Protein AF-A0A3B9RZQ0-F1 (afdb_monomer_lite)

pLDDT: mean 90.63, std 6.94, range [48.91, 97.62]

Structure (mmCIF, N/CA/C/O backbone):
data_AF-A0A3B9RZQ0-F1
#
_entry.id   AF-A0A3B9RZQ0-F1
#
loop_
_atom_site.group_PDB
_atom_site.id
_atom_site.type_symbol
_atom_site.label_atom_id
_atom_site.label_alt_id
_atom_site.label_comp_id
_atom_site.label_asym_id
_atom_site.label_entity_id
_atom_site.label_seq_id
_atom_site.pdbx_PDB_ins_code
_atom_site.Cartn_x
_atom_site.Cartn_y
_atom_site.Cartn_z
_atom_site.occupancy
_atom_site.B_iso_or_equiv
_atom_site.auth_seq_id
_atom_site.auth_comp_id
_atom_site.auth_asym_id
_atom_site.auth_atom_id
_atom_site.pdbx_PDB_model_num
ATOM 1 N N . MET A 1 1 ? -6.394 -14.125 -17.802 1.00 48.91 1 MET A N 1
ATOM 2 C CA . MET A 1 1 ? -5.593 -13.113 -17.072 1.00 48.91 1 MET A CA 1
ATOM 3 C C . MET A 1 1 ? -5.893 -13.100 -15.565 1.00 48.91 1 MET A C 1
ATOM 5 O O . MET A 1 1 ? -5.667 -12.089 -14.911 1.00 48.91 1 MET A O 1
ATOM 9 N N . SER A 1 2 ? -6.360 -14.208 -14.973 1.00 56.41 2 SER A N 1
ATOM 10 C CA . SER A 1 2 ? -6.703 -14.247 -13.546 1.00 56.41 2 SER A CA 1
ATOM 11 C C . SER A 1 2 ? -5.464 -13.975 -12.686 1.00 56.41 2 SER A C 1
ATOM 13 O O . SER A 1 2 ? -4.470 -14.693 -12.786 1.00 56.41 2 SER A O 1
ATOM 15 N N . GLY A 1 3 ? -5.518 -12.920 -11.874 1.00 75.88 3 GLY A N 1
ATOM 16 C CA . GLY A 1 3 ? -4.475 -12.552 -10.912 1.00 75.88 3 GLY A CA 1
ATOM 17 C C . GLY A 1 3 ? -3.511 -11.448 -11.354 1.00 75.88 3 GLY A C 1
ATOM 18 O O . GLY A 1 3 ? -2.829 -10.896 -10.498 1.00 75.88 3 GLY A O 1
ATOM 19 N N . GLN A 1 4 ? -3.468 -11.073 -12.638 1.00 87.69 4 GLN A N 1
ATOM 20 C CA . GLN A 1 4 ? -2.643 -9.953 -13.105 1.00 87.69 4 GLN A CA 1
ATOM 21 C C . GLN A 1 4 ? -3.305 -8.621 -12.723 1.00 87.69 4 GLN A C 1
ATOM 23 O O . GLN A 1 4 ? -4.473 -8.415 -13.023 1.00 87.69 4 GLN A O 1
ATOM 28 N N . ARG A 1 5 ? -2.577 -7.712 -12.076 1.00 92.62 5 ARG A N 1
ATOM 29 C CA . ARG A 1 5 ? -3.053 -6.389 -11.651 1.00 92.62 5 ARG A CA 1
ATOM 30 C C . ARG A 1 5 ? -2.844 -5.318 -12.716 1.00 92.62 5 ARG A C 1
ATOM 32 O O . ARG A 1 5 ? -3.773 -4.593 -13.052 1.00 92.62 5 ARG A O 1
ATOM 39 N N . PHE A 1 6 ? -1.633 -5.239 -13.266 1.00 95.25 6 PHE A N 1
ATOM 40 C CA . PHE A 1 6 ? -1.302 -4.286 -14.326 1.00 95.25 6 PHE A CA 1
ATOM 41 C C . PHE A 1 6 ? -0.204 -4.803 -15.258 1.00 95.25 6 PHE A C 1
ATOM 43 O O . PHE A 1 6 ? 0.560 -5.697 -14.881 1.00 95.25 6 PHE A O 1
ATOM 50 N N . ILE A 1 7 ? -0.090 -4.197 -16.441 1.00 95.62 7 ILE A N 1
ATOM 51 C CA . ILE A 1 7 ? 1.052 -4.319 -17.357 1.00 95.62 7 ILE A CA 1
ATOM 52 C C . ILE A 1 7 ? 1.546 -2.909 -17.709 1.00 95.62 7 ILE A C 1
ATOM 54 O O . ILE A 1 7 ? 0.778 -2.087 -18.199 1.00 95.62 7 ILE A O 1
ATOM 58 N N . PHE A 1 8 ? 2.826 -2.631 -17.473 1.00 95.50 8 PHE A N 1
ATOM 59 C CA . PHE A 1 8 ? 3.474 -1.366 -17.813 1.00 95.50 8 PHE A CA 1
ATOM 60 C C . PHE A 1 8 ? 4.289 -1.503 -19.104 1.00 95.50 8 PHE A C 1
ATOM 62 O O . PHE A 1 8 ? 5.369 -2.108 -19.123 1.00 95.50 8 PHE A O 1
ATOM 69 N N . LEU A 1 9 ? 3.780 -0.917 -20.184 1.00 95.12 9 LEU A N 1
ATOM 70 C CA . LEU A 1 9 ? 4.421 -0.909 -21.493 1.00 95.12 9 LEU A CA 1
ATOM 71 C C . LEU A 1 9 ? 5.353 0.309 -21.604 1.00 95.12 9 LEU A C 1
ATOM 73 O O . LEU A 1 9 ? 4.899 1.448 -21.454 1.00 95.12 9 LEU A O 1
ATOM 77 N N . PRO A 1 10 ? 6.659 0.103 -21.865 1.00 89.62 10 PRO A N 1
ATOM 78 C CA . PRO A 1 10 ? 7.553 1.218 -22.146 1.00 89.62 10 PRO A CA 1
ATOM 79 C C . PRO A 1 10 ? 7.179 1.832 -23.493 1.00 89.62 10 PRO A C 1
ATOM 81 O O . PRO A 1 10 ? 6.809 1.120 -24.423 1.00 89.62 10 PRO A O 1
ATOM 84 N N . GLY A 1 11 ? 7.351 3.136 -23.640 1.00 88.88 11 GLY A N 1
ATOM 85 C CA . GLY A 1 11 ? 7.079 3.795 -24.907 1.00 88.88 11 GLY A CA 1
ATOM 86 C C . GLY A 1 11 ? 7.140 5.304 -24.785 1.00 88.88 11 GLY A C 1
ATOM 87 O O . GLY A 1 11 ? 7.506 5.845 -23.741 1.00 88.88 11 GLY A O 1
ATOM 88 N N . LYS A 1 12 ? 6.770 5.977 -25.872 1.00 91.50 12 LYS A N 1
ATOM 89 C CA . LYS A 1 12 ? 6.566 7.424 -25.923 1.00 91.50 12 LYS A CA 1
ATOM 90 C C . LYS A 1 12 ? 5.191 7.687 -26.563 1.00 91.50 12 LYS A C 1
ATOM 92 O O . LYS A 1 12 ? 5.125 7.721 -27.789 1.00 91.50 12 LYS A O 1
ATOM 97 N N . PRO A 1 13 ? 4.112 7.828 -25.767 1.00 91.25 13 PRO A N 1
ATOM 98 C CA . PRO A 1 13 ? 4.086 7.815 -24.299 1.00 91.25 13 PRO A CA 1
ATOM 99 C C . PRO A 1 13 ? 4.152 6.394 -23.701 1.00 91.25 13 PRO A C 1
ATOM 101 O O . PRO A 1 13 ? 3.777 5.429 -24.371 1.00 91.25 13 PRO A O 1
ATOM 104 N N . PRO A 1 14 ? 4.623 6.236 -22.450 1.00 91.94 14 PRO A N 1
ATOM 105 C CA . PRO A 1 14 ? 4.466 4.981 -21.720 1.00 91.94 14 PRO A CA 1
ATOM 106 C C . PRO A 1 14 ? 2.981 4.713 -21.433 1.00 91.94 14 PRO A C 1
ATOM 108 O O . PRO A 1 14 ? 2.192 5.648 -21.293 1.00 91.94 14 PRO A O 1
ATOM 111 N N . GLN A 1 15 ? 2.601 3.438 -21.326 1.00 95.69 15 GLN A N 1
ATOM 112 C CA . GLN A 1 15 ? 1.218 3.032 -21.061 1.00 95.69 15 GLN A CA 1
ATOM 113 C C . GLN A 1 15 ? 1.142 2.101 -19.854 1.00 95.69 15 GLN A C 1
ATOM 115 O O . GLN A 1 15 ? 1.939 1.172 -19.714 1.00 95.69 15 GLN A O 1
ATOM 120 N N . LEU A 1 16 ? 0.144 2.326 -19.003 1.00 96.25 16 LEU A N 1
ATOM 121 C CA . LEU A 1 16 ? -0.199 1.442 -17.898 1.00 96.25 16 LEU A CA 1
ATOM 122 C C . LEU A 1 16 ? -1.556 0.800 -18.184 1.00 96.25 16 LEU A C 1
ATOM 124 O O . LEU A 1 16 ? -2.587 1.463 -18.130 1.00 96.25 16 LEU A O 1
ATOM 128 N N . LEU A 1 17 ? -1.545 -0.492 -18.493 1.00 96.62 17 LEU A N 1
ATOM 129 C CA . LEU A 1 17 ? -2.753 -1.284 -18.685 1.00 96.62 17 LEU A CA 1
ATOM 130 C C . LEU A 1 17 ? -3.186 -1.851 -17.335 1.00 96.62 17 LEU A C 1
ATOM 132 O O . LEU A 1 17 ? -2.401 -2.534 -16.676 1.00 96.62 17 LEU A O 1
ATOM 136 N N . LEU A 1 18 ? -4.422 -1.575 -16.929 1.00 96.25 18 LEU A N 1
ATOM 137 C CA . LEU A 1 18 ? -4.996 -2.023 -15.662 1.00 96.25 18 LEU A CA 1
ATOM 138 C C . LEU A 1 18 ? -5.991 -3.158 -15.910 1.00 96.25 18 LEU A C 1
ATOM 140 O O . LEU A 1 18 ? -6.727 -3.132 -16.892 1.00 96.25 18 LEU A O 1
ATOM 144 N N . ASN A 1 19 ? -6.014 -4.151 -15.023 1.00 95.12 19 ASN A N 1
ATOM 145 C CA . ASN A 1 19 ? -7.031 -5.198 -15.063 1.00 95.12 19 ASN A CA 1
ATOM 146 C C . ASN A 1 19 ? -8.370 -4.640 -14.561 1.00 95.12 19 ASN A C 1
ATOM 148 O O . ASN A 1 19 ? -8.470 -4.250 -13.400 1.00 95.12 19 ASN A O 1
ATOM 152 N N . ASP A 1 20 ? -9.387 -4.630 -15.418 1.00 94.31 20 ASP A N 1
ATOM 153 C CA . ASP A 1 20 ? -10.731 -4.101 -15.156 1.00 94.31 20 ASP A CA 1
ATOM 154 C C . ASP A 1 20 ? -11.506 -4.865 -14.068 1.00 94.31 20 ASP A C 1
ATOM 156 O O . ASP A 1 20 ? -12.444 -4.325 -13.491 1.00 94.31 20 ASP A O 1
ATOM 160 N N . GLN A 1 21 ? -11.077 -6.082 -13.725 1.00 93.12 21 GLN A N 1
ATOM 161 C CA . GLN A 1 21 ? -11.664 -6.894 -12.653 1.00 93.12 21 GLN A CA 1
ATOM 162 C C . GLN A 1 21 ? -11.207 -6.484 -11.245 1.00 93.12 21 GLN A C 1
ATOM 164 O O . GLN A 1 21 ? -11.691 -7.039 -10.257 1.00 93.12 21 GLN A O 1
ATOM 169 N N . LEU A 1 22 ? -10.236 -5.574 -11.129 1.00 90.38 22 LEU A N 1
ATOM 170 C CA . LEU A 1 22 ? -9.775 -5.081 -9.833 1.00 90.38 22 LEU A CA 1
ATOM 171 C C . LEU A 1 22 ? -10.696 -3.998 -9.279 1.00 90.38 22 LEU A C 1
ATOM 173 O O . LEU A 1 22 ? -11.342 -3.258 -10.017 1.00 90.38 22 LEU A O 1
ATOM 177 N N . ASN A 1 23 ? -10.700 -3.862 -7.955 1.00 90.56 23 ASN A N 1
ATOM 178 C CA . ASN A 1 23 ? -11.415 -2.766 -7.317 1.00 90.56 23 ASN A CA 1
ATOM 179 C C . ASN A 1 23 ? -10.686 -1.414 -7.538 1.00 90.56 23 ASN A C 1
ATOM 181 O O . ASN A 1 23 ? -9.479 -1.397 -7.812 1.00 90.56 23 ASN A O 1
ATOM 185 N N . PRO A 1 24 ? -11.376 -0.271 -7.351 1.00 93.50 24 PRO A N 1
ATOM 186 C CA . PRO A 1 24 ? -10.780 1.049 -7.566 1.00 93.50 24 PRO A CA 1
ATOM 187 C C . PRO A 1 24 ? -9.505 1.299 -6.749 1.00 93.50 24 PRO A C 1
ATOM 189 O O . PRO A 1 24 ? -8.523 1.812 -7.278 1.00 93.50 24 PRO A O 1
ATOM 192 N N . SER A 1 25 ? -9.464 0.867 -5.483 1.00 93.19 25 SER A N 1
ATOM 193 C CA . SER A 1 25 ? -8.286 1.054 -4.620 1.00 93.19 25 SER A CA 1
ATOM 194 C C . SER A 1 25 ? -7.029 0.358 -5.162 1.00 93.19 25 SER A C 1
ATOM 196 O O . SER A 1 25 ? -5.916 0.874 -5.056 1.00 93.19 25 SER A O 1
ATOM 198 N N . GLN A 1 26 ? -7.196 -0.800 -5.806 1.00 93.31 26 GLN A N 1
ATOM 199 C CA . GLN A 1 26 ? -6.111 -1.550 -6.434 1.00 93.31 26 GLN A CA 1
ATOM 200 C C . GLN A 1 26 ? -5.645 -0.895 -7.742 1.00 93.31 26 GLN A C 1
ATOM 202 O O . GLN A 1 26 ? -4.447 -0.941 -8.049 1.00 93.31 26 GLN A O 1
ATOM 207 N N . HIS A 1 27 ? -6.550 -0.263 -8.501 1.00 95.31 27 HIS A N 1
ATOM 208 C CA . HIS A 1 27 ? -6.181 0.583 -9.644 1.00 95.31 27 HIS A CA 1
ATOM 209 C C . HIS A 1 27 ? -5.369 1.790 -9.192 1.00 95.31 27 HIS A C 1
ATOM 211 O O . HIS A 1 27 ? -4.275 2.003 -9.714 1.00 95.31 27 HIS A O 1
ATOM 217 N N . VAL A 1 28 ? -5.855 2.516 -8.180 1.00 96.06 28 VAL A N 1
ATOM 218 C CA . VAL A 1 28 ? -5.155 3.666 -7.590 1.00 96.06 28 VAL A CA 1
ATOM 219 C C . VAL A 1 28 ? -3.764 3.250 -7.126 1.00 96.06 28 VAL A C 1
ATOM 221 O O . VAL A 1 28 ? -2.781 3.851 -7.549 1.00 96.06 28 VAL A O 1
ATOM 224 N N . TYR A 1 29 ? -3.647 2.162 -6.361 1.00 96.06 29 TYR A N 1
ATOM 225 C CA . TYR A 1 29 ? -2.343 1.657 -5.928 1.00 96.06 29 TYR A CA 1
ATOM 226 C C . TYR A 1 29 ? -1.407 1.354 -7.107 1.00 96.06 29 TYR A C 1
ATOM 228 O O . TYR A 1 29 ? -0.232 1.709 -7.070 1.00 96.06 29 TYR A O 1
ATOM 236 N N . SER A 1 30 ? -1.914 0.728 -8.175 1.00 95.69 30 SER A N 1
ATOM 237 C CA . SER A 1 30 ? -1.113 0.396 -9.363 1.00 95.69 30 SER A CA 1
ATOM 238 C C . SER A 1 30 ? -0.604 1.643 -10.091 1.00 95.69 30 SER A C 1
ATOM 240 O O . SER A 1 30 ? 0.553 1.677 -10.510 1.00 95.69 30 SER A O 1
ATOM 242 N N . ILE A 1 31 ? -1.446 2.672 -10.212 1.00 96.56 31 ILE A N 1
ATOM 243 C CA . ILE A 1 31 ? -1.087 3.968 -10.802 1.00 96.56 31 ILE A CA 1
ATOM 244 C C . ILE A 1 31 ? -0.029 4.656 -9.944 1.00 96.56 31 ILE A C 1
ATOM 246 O O . ILE A 1 31 ? 1.036 5.019 -10.441 1.00 96.56 31 ILE A O 1
ATOM 250 N N . VAL A 1 32 ? -0.293 4.791 -8.645 1.00 97.06 32 VAL A N 1
ATOM 251 C CA . VAL A 1 32 ? 0.597 5.497 -7.726 1.00 97.06 32 VAL A CA 1
ATOM 252 C C . VAL A 1 32 ? 1.947 4.788 -7.600 1.00 97.06 32 VAL A C 1
ATOM 254 O O . VAL A 1 32 ? 2.977 5.455 -7.534 1.00 97.06 32 VAL A O 1
ATOM 257 N N . LEU A 1 33 ? 1.980 3.453 -7.629 1.00 96.75 33 LEU A N 1
ATOM 258 C CA . LEU A 1 33 ? 3.232 2.698 -7.659 1.00 96.75 33 LEU A CA 1
ATOM 259 C C . LEU A 1 33 ? 4.098 3.111 -8.858 1.00 96.75 33 LEU A C 1
ATOM 261 O O . LEU A 1 33 ? 5.287 3.372 -8.689 1.00 96.75 33 LEU A O 1
ATOM 265 N N . GLN A 1 34 ? 3.510 3.210 -10.056 1.00 96.44 34 GLN A N 1
ATOM 266 C CA . GLN A 1 34 ? 4.232 3.618 -11.267 1.00 96.44 34 GLN A CA 1
ATOM 267 C C . GLN A 1 34 ? 4.655 5.089 -11.233 1.00 96.44 34 GLN A C 1
ATOM 269 O O . GLN A 1 34 ? 5.765 5.399 -11.665 1.00 96.44 34 GLN A O 1
ATOM 274 N N . ILE A 1 35 ? 3.829 5.972 -10.660 1.00 96.62 35 ILE A N 1
ATOM 275 C CA . ILE A 1 35 ? 4.228 7.357 -10.370 1.00 96.62 35 ILE A CA 1
ATOM 276 C C . ILE A 1 35 ? 5.449 7.358 -9.445 1.00 96.62 35 ILE A C 1
ATOM 278 O O . ILE A 1 35 ? 6.432 8.024 -9.743 1.00 96.62 35 ILE A O 1
ATOM 282 N N . GLY A 1 36 ? 5.444 6.550 -8.382 1.00 97.62 36 GLY A N 1
ATOM 283 C CA . GLY A 1 36 ? 6.573 6.424 -7.461 1.00 97.62 36 GLY A CA 1
ATOM 284 C C . GLY A 1 36 ? 7.863 5.983 -8.150 1.00 97.62 36 GLY A C 1
ATOM 285 O O . GLY A 1 36 ? 8.918 6.547 -7.874 1.00 97.62 36 GLY A O 1
ATOM 286 N N . TYR A 1 37 ? 7.792 5.037 -9.091 1.00 96.94 37 TYR A N 1
ATOM 287 C CA . TYR A 1 37 ? 8.950 4.674 -9.915 1.00 96.94 37 TYR A CA 1
ATOM 288 C C . TYR A 1 37 ? 9.505 5.877 -10.701 1.00 96.94 37 TYR A C 1
ATOM 290 O O . TYR A 1 37 ? 10.719 6.090 -10.713 1.00 96.94 37 TYR A O 1
ATOM 298 N N . SER A 1 38 ? 8.633 6.684 -11.314 1.00 95.06 38 SER A N 1
ATOM 299 C CA . SER A 1 38 ? 9.040 7.865 -12.085 1.00 95.06 38 SER A CA 1
ATOM 300 C C . SER A 1 38 ? 9.584 8.998 -11.210 1.00 95.06 38 SER A C 1
ATOM 302 O O . SER A 1 38 ? 10.677 9.495 -11.480 1.00 95.06 38 SER A O 1
ATOM 304 N N . GLU A 1 39 ? 8.881 9.366 -10.139 1.00 97.62 39 GLU A N 1
ATOM 305 C CA . GLU A 1 39 ? 9.264 10.457 -9.229 1.00 97.62 39 GLU A CA 1
ATOM 306 C C . GLU A 1 39 ? 10.586 10.169 -8.510 1.00 97.62 39 GLU A C 1
ATOM 308 O O . GLU A 1 39 ? 11.436 11.047 -8.352 1.00 97.62 39 GLU A O 1
ATOM 313 N N . LEU A 1 40 ? 10.812 8.909 -8.129 1.00 97.62 40 LEU A N 1
ATOM 314 C CA . LEU A 1 40 ? 12.059 8.476 -7.498 1.00 97.62 40 LEU A CA 1
ATOM 315 C C . LEU A 1 40 ? 13.191 8.218 -8.503 1.00 97.62 40 LEU A C 1
ATOM 317 O O . LEU A 1 40 ?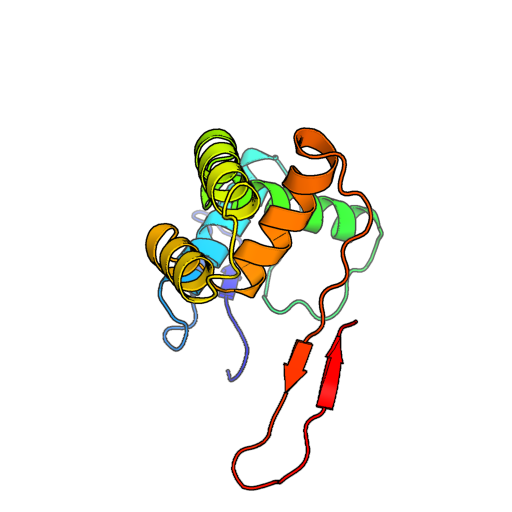 14.289 7.844 -8.087 1.00 97.62 40 LEU A O 1
ATOM 321 N N . LYS A 1 41 ? 12.945 8.424 -9.806 1.00 96.25 41 LYS A N 1
ATOM 322 C CA . LYS A 1 41 ? 13.900 8.205 -10.905 1.00 96.25 41 LYS A CA 1
ATOM 323 C C . LYS A 1 41 ? 14.468 6.782 -10.929 1.00 96.25 41 LYS A C 1
ATOM 325 O O . LYS A 1 41 ? 15.641 6.571 -11.240 1.00 96.25 41 LYS A O 1
ATOM 330 N N . ILE A 1 42 ? 13.634 5.797 -10.607 1.00 95.12 42 ILE A N 1
ATOM 331 C CA . ILE A 1 42 ? 14.010 4.386 -10.629 1.00 95.12 42 ILE A CA 1
ATOM 332 C C . ILE A 1 42 ? 13.958 3.896 -12.078 1.00 95.12 42 ILE A C 1
ATOM 334 O O . ILE A 1 42 ? 12.892 3.779 -12.680 1.00 95.12 42 ILE A O 1
ATOM 338 N N . GLY A 1 43 ? 15.123 3.583 -12.649 1.00 85.88 43 GLY A N 1
ATOM 339 C CA . GLY A 1 43 ? 15.239 3.262 -14.076 1.00 85.88 43 GLY A CA 1
ATOM 340 C C . GLY A 1 43 ? 14.518 1.978 -14.501 1.00 85.88 43 GLY A C 1
ATOM 341 O O . GLY A 1 43 ? 14.029 1.887 -15.629 1.00 85.88 43 GLY A O 1
ATOM 342 N N . LYS A 1 44 ? 14.418 0.980 -13.612 1.00 89.44 44 LYS A N 1
ATOM 343 C CA . LYS A 1 44 ? 13.793 -0.315 -13.912 1.00 89.44 44 LYS A CA 1
ATOM 344 C C . LYS A 1 44 ? 12.414 -0.423 -13.265 1.00 89.44 44 LYS A C 1
ATOM 346 O O . LYS A 1 44 ? 12.254 -0.964 -12.175 1.00 89.44 44 LYS A O 1
ATOM 351 N N . HIS A 1 45 ? 11.408 0.075 -13.978 1.00 91.69 45 HIS A N 1
ATOM 352 C CA . HIS A 1 45 ? 10.007 -0.060 -13.584 1.00 91.69 45 HIS A CA 1
ATOM 353 C C . HIS A 1 45 ? 9.570 -1.523 -13.501 1.00 91.69 45 HIS A C 1
ATOM 355 O O . HIS A 1 45 ? 9.893 -2.340 -14.375 1.00 91.69 45 HIS A O 1
ATOM 361 N N . LEU A 1 46 ? 8.733 -1.827 -12.507 1.00 92.19 46 LEU A N 1
ATOM 362 C CA . LEU A 1 46 ? 8.024 -3.097 -12.469 1.00 92.19 46 LEU A CA 1
ATOM 363 C C . LEU A 1 46 ? 7.091 -3.194 -13.676 1.00 92.19 46 LEU A C 1
ATOM 365 O O . LEU A 1 46 ? 6.215 -2.351 -13.868 1.00 92.19 46 LEU A O 1
ATOM 369 N N . ARG A 1 47 ? 7.282 -4.230 -14.494 1.00 92.81 47 ARG A N 1
ATOM 370 C CA . ARG A 1 47 ? 6.526 -4.416 -15.740 1.00 92.81 47 ARG A CA 1
ATOM 371 C C . ARG A 1 47 ? 5.156 -5.019 -15.529 1.00 92.81 47 ARG A C 1
ATOM 373 O O . ARG A 1 47 ? 4.233 -4.703 -16.268 1.00 92.81 47 ARG A O 1
ATOM 380 N N . THR A 1 48 ? 5.037 -5.919 -14.569 1.00 93.31 48 THR A N 1
ATOM 381 C CA . THR A 1 48 ? 3.828 -6.698 -14.332 1.00 93.31 48 THR A CA 1
ATOM 382 C C . THR A 1 48 ? 3.657 -6.897 -12.828 1.00 93.31 48 THR A C 1
ATOM 384 O O . THR A 1 48 ? 4.632 -6.960 -12.085 1.00 93.31 48 THR A O 1
ATOM 387 N N . SER A 1 49 ? 2.418 -6.989 -12.355 1.00 91.12 49 SER A N 1
ATOM 388 C CA . SER A 1 49 ? 2.103 -7.310 -10.960 1.00 91.12 49 SER A CA 1
ATOM 389 C C . SER A 1 49 ? 0.983 -8.352 -10.882 1.00 91.12 49 SER A C 1
ATOM 391 O O . SER A 1 49 ? 0.018 -8.192 -11.615 1.00 91.12 49 SER A O 1
ATOM 393 N N . PRO A 1 50 ? 1.052 -9.385 -10.025 1.00 84.31 50 PRO A N 1
ATOM 394 C CA . PRO A 1 50 ? 2.140 -9.672 -9.101 1.00 84.31 50 PRO A CA 1
ATOM 395 C C . PRO A 1 50 ? 3.412 -10.079 -9.848 1.00 84.31 50 PRO A C 1
ATOM 397 O O . PRO A 1 50 ? 3.376 -10.817 -10.834 1.00 84.31 50 PRO A O 1
ATOM 400 N N . TRP A 1 51 ? 4.546 -9.573 -9.374 1.00 84.12 51 TRP A N 1
ATOM 401 C CA . TRP A 1 51 ? 5.850 -9.901 -9.934 1.00 84.12 51 TRP A CA 1
ATOM 402 C C . TRP A 1 51 ? 6.380 -11.178 -9.292 1.00 84.12 51 TRP A C 1
ATOM 404 O O . TRP A 1 51 ? 6.365 -11.314 -8.071 1.00 84.12 51 TRP A O 1
ATOM 414 N N . LYS A 1 52 ? 6.825 -12.135 -10.113 1.00 76.62 52 LYS A N 1
ATOM 415 C CA . LYS A 1 52 ? 7.146 -13.486 -9.629 1.00 76.62 52 LYS A CA 1
ATOM 416 C C . LYS A 1 52 ? 8.504 -13.589 -8.937 1.00 76.62 52 LYS A C 1
ATOM 418 O O . LYS A 1 52 ? 8.639 -14.403 -8.031 1.00 76.62 52 LYS A O 1
ATOM 423 N N . LYS A 1 53 ? 9.516 -12.832 -9.376 1.00 83.75 53 LYS A N 1
ATOM 424 C CA . LYS A 1 53 ? 10.875 -12.942 -8.826 1.00 83.75 53 LYS A CA 1
ATOM 425 C C . LYS A 1 53 ? 11.727 -11.718 -9.149 1.00 83.75 53 LYS A C 1
ATOM 427 O O . LYS A 1 53 ? 11.866 -11.362 -10.315 1.00 83.75 53 LYS A O 1
ATOM 432 N N . PHE A 1 54 ? 12.331 -11.124 -8.127 1.00 87.75 54 PHE A N 1
ATOM 433 C CA . PHE A 1 54 ? 13.367 -10.103 -8.290 1.00 87.75 54 PHE A CA 1
ATOM 434 C C . PHE A 1 54 ? 14.726 -10.758 -8.564 1.00 87.75 54 PHE A C 1
ATOM 436 O O . PHE A 1 54 ? 15.031 -11.821 -8.016 1.00 87.75 54 PHE A O 1
ATOM 443 N N . GLY A 1 55 ? 15.508 -10.150 -9.451 1.00 87.94 55 GLY A N 1
ATOM 444 C CA . GLY A 1 55 ? 16.819 -10.633 -9.878 1.00 87.94 55 GLY A CA 1
ATOM 445 C C . GLY A 1 55 ? 17.980 -10.150 -9.009 1.00 87.94 55 GLY A C 1
ATOM 446 O O . GLY A 1 55 ? 19.033 -10.782 -9.030 1.00 87.94 55 GLY A O 1
ATOM 447 N N . SER A 1 56 ? 17.802 -9.071 -8.241 1.00 92.12 56 SER A N 1
ATOM 448 C CA . SER A 1 56 ? 18.830 -8.529 -7.344 1.00 92.12 56 SER A CA 1
ATOM 449 C C . SER A 1 56 ? 18.228 -7.821 -6.126 1.00 92.12 56 SER A C 1
ATOM 451 O O . SER A 1 56 ? 17.023 -7.558 -6.076 1.00 92.12 56 SER A O 1
ATOM 453 N N . PHE A 1 57 ? 19.072 -7.507 -5.140 1.00 93.25 57 PHE A N 1
ATOM 454 C CA . PHE A 1 57 ? 18.670 -6.739 -3.961 1.00 93.25 57 PHE A CA 1
ATOM 455 C C . PHE A 1 57 ? 18.227 -5.318 -4.327 1.00 93.25 57 PHE A C 1
ATOM 457 O O . PHE A 1 57 ? 17.250 -4.819 -3.778 1.00 93.25 57 PHE A O 1
ATOM 464 N N . GLU A 1 58 ? 18.899 -4.686 -5.286 1.00 93.69 58 GLU A N 1
ATOM 465 C CA . GLU A 1 58 ? 18.571 -3.345 -5.772 1.00 93.69 58 GLU A CA 1
ATOM 466 C C . GLU A 1 58 ? 17.157 -3.309 -6.346 1.00 93.69 58 GLU A C 1
ATOM 468 O O . GLU A 1 58 ? 16.399 -2.404 -6.022 1.00 93.69 58 GLU A O 1
ATOM 473 N N . GLU A 1 59 ? 16.748 -4.327 -7.112 1.00 92.81 59 GLU A N 1
ATOM 474 C CA . GLU A 1 59 ? 15.375 -4.399 -7.624 1.00 92.81 59 GLU A CA 1
ATOM 475 C C . GLU A 1 59 ? 14.338 -4.530 -6.500 1.00 92.81 59 GLU A C 1
ATOM 477 O O . GLU A 1 59 ? 13.262 -3.931 -6.572 1.00 92.81 59 GLU A O 1
ATOM 482 N N . VAL A 1 60 ? 14.660 -5.295 -5.450 1.00 93.31 60 VAL A N 1
ATOM 483 C CA . VAL A 1 60 ? 13.812 -5.409 -4.255 1.00 93.31 60 VAL A CA 1
ATOM 484 C C . VAL A 1 60 ? 13.721 -4.060 -3.544 1.00 93.31 60 VAL A C 1
ATOM 486 O O . VAL A 1 60 ? 12.621 -3.627 -3.201 1.00 93.31 60 VAL A O 1
ATOM 489 N N . MET A 1 61 ? 14.854 -3.384 -3.348 1.00 94.94 61 MET A N 1
ATOM 490 C CA . MET A 1 61 ? 14.938 -2.087 -2.680 1.00 94.94 61 MET A CA 1
ATOM 491 C C . MET A 1 61 ? 14.198 -0.998 -3.461 1.00 94.94 61 MET A C 1
ATOM 493 O O . MET A 1 61 ? 13.435 -0.226 -2.886 1.00 94.94 61 MET A O 1
ATOM 497 N N . ASP A 1 62 ? 14.361 -0.958 -4.777 1.00 95.56 62 ASP A N 1
ATOM 498 C CA . ASP A 1 62 ? 13.673 -0.018 -5.653 1.00 95.56 62 ASP A CA 1
ATOM 499 C C . ASP A 1 62 ? 12.158 -0.243 -5.632 1.00 95.56 62 ASP A C 1
ATOM 501 O O . ASP A 1 62 ? 11.387 0.702 -5.446 1.00 95.56 62 ASP A O 1
ATOM 505 N N . ASN A 1 63 ? 11.711 -1.501 -5.723 1.00 94.56 63 ASN A N 1
ATOM 506 C CA . ASN A 1 63 ? 10.294 -1.830 -5.576 1.00 94.56 63 ASN A CA 1
ATOM 507 C C . ASN A 1 63 ? 9.758 -1.464 -4.185 1.00 94.56 63 ASN A C 1
ATOM 509 O O . ASN A 1 63 ? 8.637 -0.963 -4.071 1.00 94.56 63 ASN A O 1
ATOM 513 N N . PHE A 1 64 ? 10.546 -1.679 -3.129 1.00 93.88 64 PHE A N 1
ATOM 514 C CA . PHE A 1 64 ? 10.196 -1.254 -1.777 1.00 93.88 64 PHE A CA 1
ATOM 515 C C . PHE A 1 64 ? 10.032 0.269 -1.695 1.00 93.88 64 PHE A C 1
ATOM 517 O O . PHE A 1 64 ? 9.016 0.735 -1.186 1.00 93.88 64 PHE A O 1
ATOM 524 N N . ARG A 1 65 ? 10.967 1.052 -2.247 1.00 96.25 65 ARG A N 1
ATOM 525 C CA . ARG A 1 65 ? 10.910 2.524 -2.252 1.00 96.25 65 ARG A CA 1
ATOM 526 C C . ARG A 1 65 ? 9.702 3.050 -3.026 1.00 96.25 65 ARG A C 1
ATOM 528 O O . ARG A 1 65 ? 8.994 3.917 -2.516 1.00 96.25 65 ARG A O 1
ATOM 535 N N . ALA A 1 66 ? 9.417 2.496 -4.2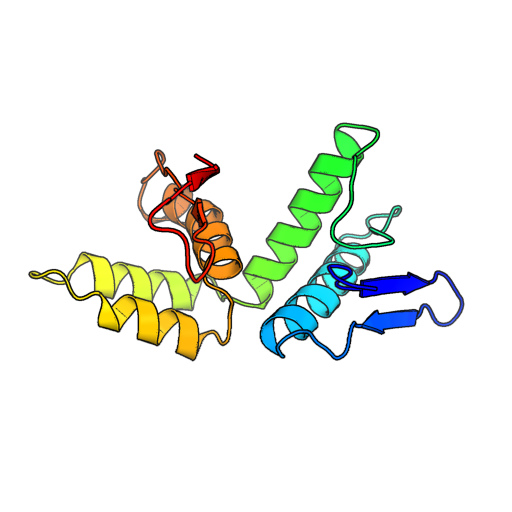05 1.00 96.88 66 ALA A N 1
ATOM 536 C CA . ALA A 1 66 ? 8.221 2.846 -4.974 1.00 96.88 66 ALA A CA 1
ATOM 537 C C . ALA A 1 66 ? 6.927 2.467 -4.225 1.00 96.88 66 ALA A C 1
ATOM 539 O O . ALA A 1 66 ? 5.975 3.245 -4.183 1.00 96.88 66 ALA A O 1
ATOM 540 N N . SER A 1 67 ? 6.902 1.306 -3.564 1.00 95.06 67 SER A N 1
ATOM 541 C CA . SER A 1 67 ? 5.759 0.868 -2.748 1.00 95.06 67 SER A CA 1
ATOM 542 C C . SER A 1 67 ? 5.576 1.725 -1.490 1.00 95.06 67 SER A C 1
ATOM 544 O O . SER A 1 67 ? 4.444 1.989 -1.083 1.00 95.06 67 SER A O 1
ATOM 546 N N . TYR A 1 68 ? 6.672 2.183 -0.877 1.00 96.00 68 TYR A N 1
ATOM 547 C CA . TYR A 1 68 ? 6.661 3.138 0.231 1.00 96.00 68 TYR A CA 1
ATOM 548 C C . TYR A 1 68 ? 6.079 4.476 -0.217 1.00 96.00 68 TYR A C 1
ATOM 550 O O . TYR A 1 68 ? 5.181 4.996 0.442 1.00 96.00 68 TYR A O 1
ATOM 558 N N . PHE A 1 69 ? 6.543 5.003 -1.355 1.00 97.31 69 PHE A N 1
ATOM 559 C CA . PHE A 1 69 ? 5.980 6.207 -1.961 1.00 97.31 69 PHE A CA 1
ATOM 560 C C . PHE A 1 69 ? 4.471 6.059 -2.167 1.00 97.31 69 PHE A C 1
ATOM 562 O O . PHE A 1 69 ? 3.711 6.936 -1.764 1.00 97.31 69 PHE A O 1
ATOM 569 N N . ALA A 1 70 ? 4.025 4.920 -2.708 1.00 96.69 70 ALA A N 1
ATOM 570 C CA . ALA A 1 70 ? 2.607 4.696 -2.943 1.00 96.69 70 ALA A CA 1
ATOM 571 C C . ALA A 1 70 ? 1.773 4.656 -1.666 1.00 96.69 70 ALA A C 1
ATOM 573 O O . ALA A 1 70 ? 0.755 5.342 -1.582 1.00 96.69 70 ALA A O 1
ATOM 574 N N . GLY A 1 71 ? 2.235 3.935 -0.643 1.00 96.06 71 GLY A N 1
ATOM 575 C CA . GLY A 1 71 ? 1.587 3.951 0.667 1.00 96.06 71 GLY A CA 1
ATOM 576 C C . GLY A 1 71 ? 1.548 5.352 1.283 1.00 96.06 71 GLY A C 1
ATOM 577 O O . GLY A 1 71 ? 0.543 5.729 1.876 1.00 96.06 71 GLY A O 1
ATOM 578 N N . ALA A 1 72 ? 2.613 6.141 1.119 1.00 95.75 72 ALA A N 1
ATOM 579 C CA . ALA A 1 72 ? 2.691 7.497 1.651 1.00 95.75 72 ALA A CA 1
ATOM 580 C C . ALA A 1 72 ? 1.785 8.501 0.935 1.00 95.75 72 ALA A C 1
ATOM 582 O O . ALA A 1 72 ? 1.278 9.411 1.591 1.00 95.75 72 ALA A O 1
ATOM 583 N N . LEU A 1 73 ? 1.577 8.338 -0.373 1.00 96.06 73 LEU A N 1
ATOM 584 C CA . LEU A 1 73 ? 0.661 9.185 -1.129 1.00 96.06 73 LEU A CA 1
ATOM 585 C C . LEU A 1 73 ? -0.800 8.817 -0.858 1.00 96.06 73 LEU A C 1
ATOM 587 O O . LEU A 1 73 ? -1.630 9.708 -0.718 1.00 96.06 73 LEU A O 1
ATOM 591 N N . MET A 1 74 ? -1.107 7.520 -0.765 1.00 95.81 74 MET A N 1
ATOM 592 C CA . MET A 1 74 ? -2.471 7.048 -0.505 1.00 95.81 74 MET A CA 1
ATOM 593 C C . MET A 1 74 ? -2.907 7.292 0.942 1.00 95.81 74 MET A C 1
ATOM 595 O O . MET A 1 74 ? -4.077 7.546 1.185 1.00 95.81 74 MET A O 1
ATOM 599 N N . ILE A 1 75 ? -1.979 7.222 1.901 1.00 95.94 75 ILE A N 1
ATOM 600 C CA . ILE A 1 75 ? -2.266 7.388 3.328 1.00 95.94 75 ILE A CA 1
ATOM 601 C C . ILE A 1 75 ? -1.295 8.418 3.911 1.00 95.94 75 ILE A C 1
ATOM 603 O O . ILE A 1 75 ? -0.124 8.131 4.222 1.00 95.94 75 ILE A O 1
ATOM 607 N N . ASN A 1 76 ? -1.809 9.637 4.078 1.00 93.56 76 ASN A N 1
ATOM 608 C CA . ASN A 1 76 ? -1.062 10.753 4.640 1.00 93.56 76 ASN A CA 1
ATOM 609 C C . ASN A 1 76 ? -0.594 10.426 6.067 1.00 93.56 76 ASN A C 1
ATOM 611 O O . ASN A 1 76 ? -1.387 10.040 6.923 1.00 93.56 76 ASN A O 1
ATOM 615 N N . ARG A 1 77 ? 0.704 10.624 6.336 1.00 93.44 77 ARG A N 1
ATOM 616 C CA . ARG A 1 77 ? 1.312 10.307 7.638 1.00 93.44 77 ARG A CA 1
ATOM 617 C C . ARG A 1 77 ? 0.654 11.057 8.796 1.00 93.44 77 ARG A C 1
ATOM 619 O O . ARG A 1 77 ? 0.369 10.437 9.808 1.00 93.44 77 ARG A O 1
ATOM 626 N N . PHE A 1 78 ? 0.456 12.366 8.662 1.00 92.88 78 PHE A N 1
ATOM 627 C CA . PHE A 1 78 ? -0.030 13.209 9.757 1.00 92.88 78 PHE A CA 1
ATOM 628 C C . PHE A 1 78 ? -1.490 12.913 10.095 1.00 92.88 78 PHE A C 1
ATOM 630 O O . PHE A 1 78 ? -1.886 13.004 11.253 1.00 92.88 78 PHE A O 1
ATOM 637 N N . GLN A 1 79 ? -2.281 12.550 9.085 1.00 93.56 79 GLN A N 1
ATOM 638 C CA . GLN A 1 79 ? -3.659 12.122 9.284 1.00 93.56 79 GLN A CA 1
ATOM 639 C C . GLN A 1 79 ? -3.710 10.741 9.954 1.00 93.56 79 GLN A C 1
ATOM 641 O O . GLN A 1 79 ? -4.336 10.597 11.000 1.00 93.56 79 GLN A O 1
ATOM 646 N N . ALA A 1 80 ? -2.963 9.766 9.424 1.00 92.56 80 ALA A N 1
ATOM 647 C CA . ALA A 1 80 ? -2.894 8.422 9.994 1.00 92.56 80 ALA A CA 1
ATOM 648 C C . ALA A 1 80 ? -2.361 8.414 11.436 1.00 92.56 80 ALA A C 1
ATOM 650 O O . ALA A 1 80 ? -2.833 7.644 12.262 1.00 92.56 80 ALA A O 1
ATOM 651 N N . GLU A 1 81 ? -1.396 9.278 11.761 1.00 92.50 81 GLU A N 1
ATOM 652 C CA . GLU A 1 81 ? -0.872 9.428 13.121 1.00 92.50 81 GLU A CA 1
ATOM 653 C C . GLU A 1 81 ? -1.975 9.775 14.125 1.00 92.50 81 GLU A C 1
ATOM 655 O O . GLU A 1 81 ? -2.090 9.108 15.153 1.00 92.50 81 GLU A O 1
ATOM 660 N N . LYS A 1 82 ? -2.820 10.761 13.804 1.00 93.44 82 LYS A N 1
ATOM 661 C CA . LYS A 1 82 ? -3.940 11.166 14.665 1.00 93.44 82 LYS A CA 1
ATOM 662 C C . LYS A 1 82 ? -4.960 10.045 14.823 1.00 93.44 82 LYS A C 1
ATOM 664 O O . LYS A 1 82 ? -5.336 9.712 15.939 1.00 93.44 82 LYS A O 1
ATOM 669 N N . GLU A 1 83 ? -5.348 9.422 13.718 1.00 93.38 83 GLU A N 1
ATOM 670 C CA . GLU A 1 83 ? -6.340 8.342 13.705 1.00 93.38 83 GLU A CA 1
ATOM 671 C C . GLU A 1 83 ? -5.884 7.118 14.510 1.00 93.38 83 GLU A C 1
ATOM 673 O O . GLU A 1 83 ? -6.653 6.534 15.271 1.00 93.38 83 GLU A O 1
ATOM 678 N N . ILE A 1 84 ? -4.613 6.733 14.384 1.00 91.56 84 ILE A N 1
ATOM 679 C CA . ILE A 1 84 ? -4.035 5.626 15.156 1.00 91.56 84 ILE A CA 1
ATOM 680 C C . ILE A 1 84 ? -3.923 6.000 16.632 1.00 91.56 84 ILE A C 1
ATOM 682 O O . ILE A 1 84 ? -4.171 5.166 17.501 1.00 91.56 84 ILE A O 1
ATOM 686 N N . GLN A 1 85 ? -3.558 7.246 16.932 1.00 92.69 85 GLN A N 1
ATOM 687 C CA . GLN A 1 85 ? -3.508 7.723 18.306 1.00 92.69 85 GLN A CA 1
ATOM 688 C C . GLN A 1 85 ? -4.894 7.664 18.963 1.00 92.69 85 GLN A C 1
ATOM 690 O O . GLN A 1 85 ? -4.999 7.208 20.099 1.00 92.69 85 GLN A O 1
ATOM 695 N N . GLU A 1 86 ? -5.951 8.054 18.247 1.00 92.94 86 GLU A N 1
ATOM 696 C CA . GLU A 1 86 ? -7.340 7.932 18.706 1.00 92.94 86 GLU A CA 1
ATOM 697 C C . GLU A 1 86 ? -7.730 6.467 18.948 1.00 92.94 86 GLU A C 1
ATOM 699 O O . GLU A 1 86 ? -8.279 6.147 20.005 1.00 92.94 86 GLU A O 1
ATOM 704 N N . LEU A 1 87 ? -7.372 5.559 18.029 1.00 91.56 87 LEU A N 1
ATOM 705 C CA . LEU A 1 87 ? -7.577 4.118 18.212 1.00 91.56 87 LEU A CA 1
ATOM 706 C C . LEU A 1 87 ? -6.908 3.595 19.490 1.00 91.56 87 LEU A C 1
ATOM 708 O O . LEU A 1 87 ? -7.538 2.883 20.270 1.00 91.56 87 LEU A O 1
ATOM 712 N N . PHE A 1 88 ? -5.643 3.951 19.721 1.00 89.75 88 PHE A N 1
ATOM 713 C CA . PHE A 1 88 ? -4.881 3.487 20.884 1.00 89.75 88 PHE A CA 1
ATOM 714 C C . PHE A 1 88 ? -5.321 4.125 22.205 1.00 89.75 88 PHE A C 1
ATOM 716 O O . PHE A 1 88 ? -5.079 3.552 23.266 1.00 89.75 88 PHE A O 1
ATOM 723 N N . GLN A 1 89 ? -5.970 5.289 22.167 1.00 92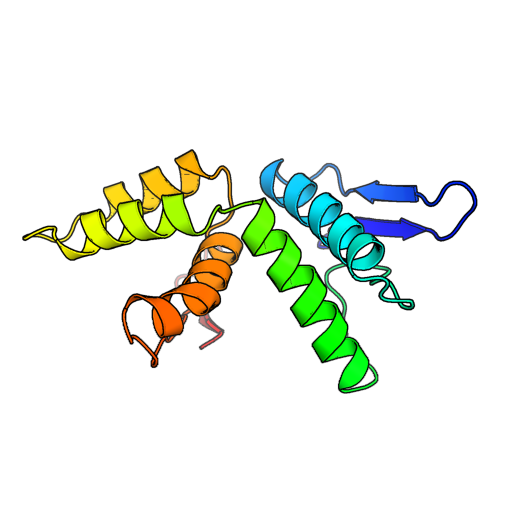.12 89 GLN A N 1
ATOM 724 C CA . GLN A 1 89 ? -6.536 5.934 23.355 1.00 92.12 89 GLN A CA 1
ATOM 725 C C . GLN A 1 89 ? -7.895 5.358 23.766 1.00 92.12 89 GLN A C 1
ATOM 727 O O . GLN A 1 89 ? -8.374 5.652 24.867 1.00 92.12 89 GLN A O 1
ATOM 732 N N . SER A 1 90 ? -8.521 4.535 22.919 1.00 93.25 90 SER A N 1
ATOM 733 C CA . SER A 1 90 ? -9.775 3.880 23.270 1.00 93.25 90 SER A CA 1
ATOM 734 C C . SER A 1 90 ? -9.596 2.961 24.482 1.00 93.25 90 SER A C 1
ATOM 736 O O . SER A 1 90 ? -8.722 2.097 24.521 1.00 93.25 90 SER A O 1
ATOM 738 N N . LYS A 1 91 ? -10.471 3.117 25.483 1.00 94.38 91 LYS A N 1
ATOM 739 C CA . LYS A 1 91 ? -10.467 2.285 26.702 1.00 94.38 91 LYS A CA 1
ATOM 740 C C . LYS A 1 91 ? -10.974 0.864 26.458 1.00 94.38 91 LYS A C 1
ATOM 742 O O . LYS A 1 91 ? -10.750 -0.017 27.283 1.00 94.38 91 LYS A O 1
ATOM 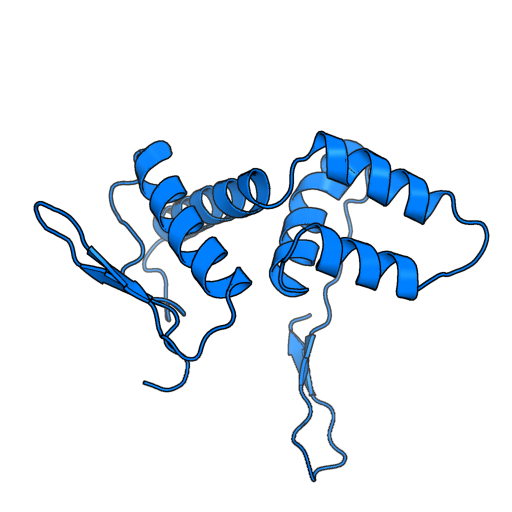747 N N . THR A 1 92 ? -11.693 0.658 25.361 1.00 94.44 92 THR A N 1
ATOM 748 C CA . THR A 1 92 ? -12.287 -0.620 24.970 1.00 94.44 92 THR A CA 1
ATOM 749 C C . THR A 1 92 ? -11.959 -0.912 23.516 1.00 94.44 92 THR A C 1
ATOM 751 O O . THR A 1 92 ? -11.857 0.002 22.699 1.00 94.44 92 THR A O 1
ATOM 754 N N . TRP A 1 93 ? -11.823 -2.189 23.178 1.00 91.44 93 TRP A N 1
ATOM 755 C CA . TRP A 1 93 ? -11.629 -2.603 21.793 1.00 91.44 93 TRP A CA 1
ATOM 756 C C . TRP A 1 93 ? -12.827 -2.204 20.918 1.00 91.44 93 TRP A C 1
ATOM 758 O O . TRP A 1 93 ? -13.968 -2.506 21.266 1.00 91.44 93 TRP A O 1
ATOM 768 N N . ASP A 1 94 ? -12.553 -1.567 19.776 1.00 90.31 94 ASP A N 1
ATOM 769 C CA . ASP A 1 94 ? -13.540 -1.244 18.742 1.00 90.31 94 ASP A CA 1
ATOM 770 C C . ASP A 1 94 ? -12.990 -1.633 17.360 1.00 90.31 94 ASP A C 1
ATOM 772 O O . ASP A 1 94 ? -12.233 -0.894 16.728 1.00 90.31 94 ASP A O 1
ATOM 776 N N . GLY A 1 95 ? -13.371 -2.821 16.885 1.00 91.00 95 GLY A N 1
ATOM 777 C CA . GLY A 1 95 ? -12.979 -3.298 15.558 1.00 91.00 95 GLY A CA 1
ATOM 778 C C . GLY A 1 95 ? -13.598 -2.488 14.413 1.00 91.00 95 GLY A C 1
ATOM 779 O O . GLY A 1 95 ? -12.986 -2.367 13.350 1.00 91.00 95 GLY A O 1
ATOM 780 N N . GLU A 1 96 ? -14.768 -1.878 14.625 1.00 93.69 96 GLU A N 1
ATOM 781 C CA . GLU A 1 96 ? -15.442 -1.064 13.607 1.00 93.69 96 GLU A CA 1
ATOM 782 C C . GLU A 1 96 ? -14.675 0.226 13.321 1.00 93.69 96 GLU A C 1
ATOM 784 O O . GLU A 1 96 ? -14.697 0.727 12.196 1.00 93.69 96 GLU A O 1
ATOM 789 N N . ALA A 1 97 ? -13.949 0.759 14.306 1.00 92.50 97 ALA A N 1
ATOM 790 C CA . ALA A 1 97 ? -13.094 1.921 14.101 1.00 92.50 97 ALA A CA 1
ATOM 791 C C . ALA A 1 97 ? -12.003 1.649 13.047 1.00 92.50 97 ALA A C 1
ATOM 793 O O . ALA A 1 97 ? -11.786 2.478 12.164 1.00 92.50 97 ALA A O 1
ATOM 794 N N . ILE A 1 98 ? -11.392 0.458 13.047 1.00 90.81 98 ILE A N 1
ATOM 795 C CA . ILE A 1 98 ? -10.402 0.067 12.027 1.00 90.81 98 ILE A CA 1
ATOM 796 C C . ILE A 1 98 ? -11.061 -0.048 10.646 1.00 90.81 98 ILE A C 1
ATOM 798 O O . ILE A 1 98 ? -10.517 0.446 9.656 1.00 90.81 98 ILE A O 1
ATOM 802 N N . LEU A 1 99 ? -12.253 -0.650 10.564 1.00 92.56 99 LEU A N 1
ATOM 803 C CA . LEU A 1 99 ? -12.996 -0.764 9.302 1.00 92.56 99 LEU A CA 1
ATOM 804 C C . LEU A 1 99 ? -13.373 0.612 8.731 1.00 92.56 99 LEU A C 1
ATOM 806 O O . LEU A 1 99 ? -13.291 0.827 7.519 1.00 92.56 99 LEU A O 1
ATOM 810 N N . LYS A 1 100 ? -13.726 1.568 9.597 1.00 93.69 100 LYS A N 1
ATOM 811 C CA . LYS A 1 100 ? -13.979 2.961 9.205 1.00 93.69 100 LYS A CA 1
ATOM 812 C C . LYS A 1 100 ? -12.729 3.628 8.641 1.00 93.69 100 LYS A C 1
ATOM 814 O O . LYS A 1 100 ? -12.854 4.303 7.623 1.00 93.69 100 LYS A O 1
ATOM 819 N N . LEU A 1 101 ? -11.548 3.409 9.227 1.00 92.81 101 LEU A N 1
ATOM 820 C CA . LEU A 1 101 ? -10.293 3.943 8.681 1.00 92.81 101 LEU A CA 1
ATOM 821 C C . LEU A 1 101 ? -9.984 3.374 7.294 1.00 92.81 101 LEU A C 1
ATOM 823 O O . LEU A 1 101 ? -9.664 4.130 6.381 1.00 92.81 101 LEU A O 1
ATOM 827 N N . LEU A 1 102 ? -10.144 2.061 7.099 1.00 92.56 102 LEU A N 1
ATOM 828 C CA . LEU A 1 102 ? -9.951 1.434 5.785 1.00 92.56 102 LEU A CA 1
ATOM 829 C C . LEU A 1 102 ? -10.859 2.056 4.720 1.00 92.56 102 LEU A C 1
ATOM 831 O O . LEU A 1 102 ? -10.406 2.365 3.617 1.00 92.56 102 LEU A O 1
ATOM 835 N N . LYS A 1 103 ? -12.133 2.275 5.070 1.00 92.12 103 LYS A N 1
ATOM 836 C CA . LYS A 1 103 ? -13.104 2.930 4.190 1.00 92.12 103 LYS A CA 1
ATOM 837 C C . LYS A 1 103 ? -12.760 4.401 3.949 1.00 92.12 103 LYS A C 1
ATOM 839 O O . LYS A 1 103 ? -12.912 4.860 2.826 1.00 92.12 103 LYS A O 1
ATOM 844 N N . HIS A 1 104 ? -12.308 5.123 4.974 1.00 93.50 104 HIS A N 1
ATOM 845 C CA . HIS A 1 104 ? -11.942 6.537 4.879 1.00 93.50 104 HIS A CA 1
ATOM 846 C C . HIS A 1 104 ? -10.776 6.770 3.912 1.00 93.50 104 HIS A C 1
ATOM 848 O O . HIS A 1 104 ? -10.849 7.669 3.083 1.00 93.50 104 HIS A O 1
ATOM 854 N N . HIS A 1 105 ? -9.741 5.929 3.983 1.00 93.56 105 HIS A N 1
ATOM 855 C CA . HIS A 1 105 ? -8.581 6.000 3.086 1.00 93.56 105 HIS A CA 1
ATOM 856 C C . HIS A 1 105 ? -8.821 5.344 1.717 1.00 93.56 105 HIS A C 1
ATOM 858 O O . HIS A 1 105 ? -7.944 5.394 0.861 1.00 93.56 105 HIS A O 1
ATOM 864 N N . GLU A 1 106 ? -9.974 4.698 1.509 1.00 93.94 106 GLU A N 1
ATOM 865 C CA . GLU A 1 106 ? -10.306 3.944 0.291 1.00 93.94 106 GLU A CA 1
ATOM 866 C C . GLU A 1 106 ? -9.205 2.945 -0.117 1.00 93.94 106 GLU A C 1
ATOM 868 O O . GLU A 1 106 ? -8.853 2.807 -1.290 1.00 93.94 106 GLU A O 1
ATOM 873 N N . VAL A 1 107 ? -8.642 2.231 0.863 1.00 94.19 107 VAL A N 1
ATOM 874 C CA . VAL A 1 107 ? -7.531 1.290 0.661 1.00 94.19 107 VAL A CA 1
ATOM 875 C C . VAL A 1 107 ? -7.900 -0.145 1.016 1.00 94.19 107 VAL A C 1
ATOM 877 O O . VAL A 1 107 ? -8.799 -0.418 1.808 1.00 94.19 107 VAL A O 1
ATOM 880 N N . THR A 1 108 ? -7.140 -1.090 0.462 1.00 90.81 108 THR A N 1
ATOM 881 C CA . THR A 1 108 ? -7.202 -2.490 0.900 1.00 90.81 108 THR A CA 1
ATOM 882 C C . THR A 1 108 ? -6.621 -2.663 2.312 1.00 90.81 108 THR A C 1
ATOM 884 O O . THR A 1 108 ? -5.718 -1.903 2.690 1.00 90.81 108 THR A O 1
ATOM 887 N N . PRO A 1 109 ? -7.056 -3.688 3.074 1.00 90.50 109 PRO A N 1
ATOM 888 C CA . PRO A 1 109 ? -6.437 -4.041 4.351 1.00 90.50 109 PRO A CA 1
ATOM 889 C C . PRO A 1 109 ? -4.920 -4.221 4.245 1.00 90.50 109 PRO A C 1
ATOM 891 O O . PRO A 1 109 ? -4.176 -3.739 5.094 1.00 90.50 109 PRO A O 1
ATOM 894 N N . GLU A 1 110 ? -4.433 -4.852 3.176 1.00 89.38 110 GLU A N 1
ATOM 895 C CA . GLU A 1 110 ? -3.004 -5.076 2.970 1.00 89.38 110 GLU A CA 1
ATOM 896 C C . GLU A 1 110 ? -2.229 -3.770 2.773 1.00 89.38 110 GLU A C 1
ATOM 898 O O . GLU A 1 110 ? -1.152 -3.611 3.349 1.00 89.38 110 GLU A O 1
ATOM 903 N N . THR A 1 111 ? -2.761 -2.824 1.991 1.00 91.94 111 THR A N 1
ATOM 904 C CA . THR A 1 111 ? -2.143 -1.498 1.809 1.00 91.94 111 THR A CA 1
ATOM 905 C C . THR A 1 111 ? -2.082 -0.740 3.132 1.00 91.94 111 THR A C 1
ATOM 907 O O . THR A 1 111 ? -1.049 -0.150 3.449 1.00 91.94 111 THR A O 1
ATOM 910 N N . PHE A 1 112 ? -3.157 -0.787 3.921 1.00 92.69 112 PHE A N 1
ATOM 911 C CA . PHE A 1 112 ? -3.217 -0.142 5.228 1.00 92.69 112 PHE A CA 1
ATOM 912 C C . PHE A 1 112 ? -2.204 -0.740 6.208 1.00 92.69 112 PHE A C 1
ATOM 914 O O . PHE A 1 112 ? -1.378 -0.012 6.749 1.00 92.69 112 PHE A O 1
ATOM 921 N N . LEU A 1 113 ? -2.184 -2.066 6.373 1.00 90.75 113 LEU A N 1
ATOM 922 C CA . LEU A 1 113 ? -1.241 -2.755 7.262 1.00 90.75 113 LEU A CA 1
ATOM 923 C C . LEU A 1 113 ? 0.220 -2.529 6.843 1.00 90.75 113 LEU A C 1
ATOM 925 O O . LEU A 1 113 ? 1.080 -2.277 7.688 1.00 90.75 113 LEU A O 1
ATOM 929 N N . HIS A 1 114 ? 0.503 -2.539 5.537 1.00 90.31 114 HIS A N 1
ATOM 930 C CA . HIS A 1 114 ? 1.831 -2.208 5.020 1.00 90.31 114 HIS A CA 1
ATOM 931 C C . HIS A 1 114 ? 2.218 -0.749 5.298 1.00 90.31 114 HIS A C 1
ATOM 933 O O . HIS A 1 114 ? 3.387 -0.450 5.518 1.00 90.31 114 HIS A O 1
ATOM 939 N N . ARG A 1 115 ? 1.260 0.184 5.300 1.00 92.62 115 ARG A N 1
ATOM 940 C CA . ARG A 1 115 ? 1.531 1.563 5.710 1.00 92.62 115 ARG A CA 1
ATOM 941 C C . ARG A 1 115 ? 1.776 1.666 7.210 1.00 92.62 115 ARG A C 1
ATOM 943 O O . ARG A 1 115 ? 2.708 2.359 7.609 1.00 92.62 115 ARG A O 1
ATOM 950 N N . LEU A 1 116 ? 0.987 0.969 8.027 1.00 90.56 116 LEU A N 1
ATOM 951 C CA . LEU A 1 116 ? 1.168 0.930 9.477 1.00 90.56 116 LEU A CA 1
ATOM 952 C C . LEU A 1 116 ? 2.580 0.469 9.849 1.00 90.56 116 LEU A C 1
ATOM 954 O O . LEU A 1 116 ? 3.243 1.133 10.643 1.00 90.56 116 LEU A O 1
ATOM 958 N N . SER A 1 117 ? 3.093 -0.590 9.215 1.00 90.06 117 SER A N 1
ATOM 959 C CA . SER A 1 117 ? 4.453 -1.079 9.492 1.00 90.06 117 SER A CA 1
ATOM 960 C C . SER A 1 117 ? 5.558 -0.061 9.198 1.00 90.06 117 SER A C 1
ATOM 962 O O . SER A 1 117 ? 6.634 -0.132 9.784 1.00 90.06 117 SER A O 1
ATOM 964 N N . GLN A 1 118 ? 5.295 0.921 8.333 1.00 90.00 118 GLN A N 1
ATOM 965 C CA . GLN A 1 118 ? 6.235 1.992 8.004 1.00 90.00 118 GLN A CA 1
ATOM 966 C C . GLN A 1 118 ? 6.189 3.170 8.983 1.00 90.00 118 GLN A C 1
ATOM 968 O O . GLN A 1 118 ? 7.171 3.905 9.084 1.00 90.00 118 GLN A O 1
ATOM 973 N N . ILE A 1 119 ? 5.052 3.400 9.647 1.00 90.44 119 ILE A N 1
ATOM 974 C CA . ILE A 1 119 ? 4.829 4.588 10.489 1.00 90.44 119 ILE A CA 1
ATOM 975 C C . ILE A 1 119 ? 4.876 4.268 11.984 1.00 90.44 119 ILE A C 1
ATOM 977 O O . ILE A 1 119 ? 5.374 5.084 12.760 1.00 90.44 119 ILE A O 1
ATOM 981 N N . LEU A 1 120 ? 4.416 3.082 12.391 1.00 91.00 120 LEU A N 1
ATOM 982 C CA . LEU A 1 120 ? 4.327 2.683 13.795 1.00 91.00 120 LEU A CA 1
ATOM 983 C C . LEU A 1 120 ? 5.688 2.646 14.515 1.00 91.00 120 LEU A C 1
ATOM 985 O O . LEU A 1 120 ? 5.759 3.197 15.618 1.00 91.00 120 LEU A O 1
ATOM 989 N N . PRO A 1 121 ? 6.779 2.116 13.919 1.00 90.00 121 PRO A N 1
ATOM 990 C CA . PRO A 1 121 ? 8.085 2.114 14.581 1.00 90.00 121 PRO A CA 1
ATOM 991 C C . PRO A 1 121 ? 8.587 3.528 14.894 1.00 90.00 121 PRO A C 1
ATOM 993 O O . PRO A 1 121 ? 9.049 3.809 15.998 1.00 90.00 121 PRO A O 1
ATOM 996 N N . GLY A 1 122 ? 8.449 4.452 13.937 1.00 86.81 122 GLY A N 1
ATOM 997 C CA . GLY A 1 122 ? 8.958 5.818 14.074 1.00 86.81 122 GLY A CA 1
ATOM 998 C C . GLY A 1 122 ? 8.109 6.722 14.971 1.00 86.81 122 GLY A C 1
ATOM 999 O O . GLY A 1 122 ? 8.659 7.591 15.641 1.00 86.81 122 GLY A O 1
ATOM 1000 N N . LEU A 1 123 ? 6.785 6.538 14.977 1.00 87.12 123 LEU A N 1
ATOM 1001 C CA . LEU A 1 123 ? 5.850 7.410 15.700 1.00 87.12 123 LEU A CA 1
ATOM 1002 C C . LEU A 1 123 ? 5.503 6.891 17.098 1.00 87.12 123 LEU A C 1
ATOM 1004 O O . LEU A 1 123 ? 5.435 7.667 18.046 1.00 87.12 123 LEU A O 1
ATOM 1008 N N . PHE A 1 124 ? 5.315 5.578 17.235 1.00 87.94 124 PHE A N 1
ATOM 1009 C CA . PHE A 1 124 ? 4.795 4.956 18.455 1.00 87.94 124 PHE A CA 1
ATOM 1010 C C . PHE A 1 124 ? 5.812 4.039 19.141 1.00 87.94 124 PHE A C 1
ATOM 1012 O O . PHE A 1 124 ? 5.511 3.476 20.190 1.00 87.94 124 PHE A O 1
ATOM 1019 N N . LYS A 1 125 ? 7.020 3.888 18.573 1.00 90.38 125 LYS A N 1
ATOM 1020 C CA . LYS A 1 125 ? 8.067 2.964 19.051 1.00 90.38 125 LYS A CA 1
ATOM 1021 C C . LYS A 1 125 ? 7.610 1.499 19.097 1.00 90.38 125 LYS A C 1
ATOM 1023 O O . LYS A 1 125 ? 8.178 0.693 19.830 1.00 90.38 125 LYS A O 1
ATOM 1028 N N . ILE A 1 126 ? 6.599 1.154 18.298 1.00 88.50 126 ILE A N 1
ATOM 1029 C CA . ILE A 1 126 ? 6.126 -0.220 18.121 1.00 88.50 126 ILE A CA 1
ATOM 1030 C C . ILE A 1 126 ? 6.967 -0.836 17.007 1.00 88.50 126 ILE A C 1
ATOM 1032 O O . ILE A 1 126 ? 6.696 -0.634 15.824 1.00 88.50 126 ILE A O 1
ATOM 1036 N N . ASN A 1 127 ? 8.026 -1.538 17.402 1.00 86.31 127 ASN A N 1
ATOM 1037 C CA . ASN A 1 127 ? 9.008 -2.105 16.474 1.00 86.31 127 ASN A CA 1
ATOM 1038 C C . ASN A 1 127 ? 8.704 -3.562 16.099 1.00 86.31 127 ASN A C 1
ATOM 1040 O O . ASN A 1 127 ? 9.256 -4.071 15.128 1.00 86.31 127 ASN A O 1
ATOM 1044 N N . GLU A 1 128 ? 7.827 -4.219 16.857 1.00 86.31 128 GLU A N 1
ATOM 1045 C CA . GLU A 1 128 ? 7.456 -5.620 16.676 1.00 86.31 128 GLU A CA 1
ATOM 1046 C C . GLU A 1 128 ? 6.018 -5.689 16.163 1.00 86.31 128 GLU A C 1
ATOM 1048 O O . GLU A 1 128 ? 5.062 -5.389 16.878 1.00 86.31 128 GLU A O 1
ATOM 1053 N N . LEU A 1 129 ? 5.874 -6.024 14.882 1.00 83.88 129 LEU A N 1
ATOM 1054 C CA . LEU A 1 129 ? 4.592 -6.133 14.197 1.00 83.88 129 LEU A CA 1
ATOM 1055 C C . LEU A 1 129 ? 4.548 -7.457 13.446 1.00 83.88 129 LEU A C 1
ATOM 1057 O O . LEU A 1 129 ? 5.389 -7.713 12.585 1.00 83.88 129 LEU A O 1
ATOM 1061 N N . HIS A 1 130 ? 3.535 -8.260 13.749 1.00 84.44 130 HIS A N 1
ATOM 1062 C CA . HIS A 1 130 ? 3.276 -9.533 13.086 1.00 84.44 130 HIS A CA 1
ATOM 1063 C C . HIS A 1 130 ? 1.981 -9.425 12.287 1.00 84.44 130 HIS A C 1
ATOM 1065 O O . HIS A 1 130 ? 0.970 -8.934 12.795 1.00 84.44 130 HIS A O 1
ATOM 1071 N N . PHE A 1 131 ? 2.006 -9.872 11.031 1.00 83.00 131 PHE A N 1
ATOM 1072 C CA . PHE A 1 131 ? 0.849 -9.807 10.144 1.00 83.00 131 PHE A CA 1
ATOM 1073 C C . PHE A 1 131 ? 0.467 -11.208 9.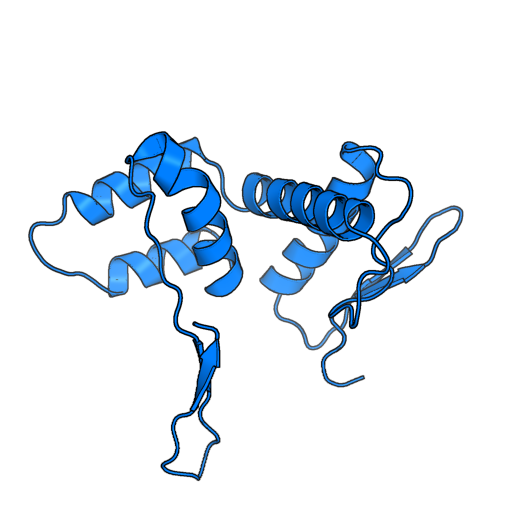696 1.00 83.00 131 PHE A C 1
ATOM 1075 O O . PHE A 1 131 ? 1.136 -11.812 8.863 1.00 83.00 131 PHE A O 1
ATOM 1082 N N . LEU A 1 132 ? -0.666 -11.684 10.198 1.00 86.56 132 LEU A N 1
ATOM 1083 C CA . LEU A 1 132 ? -1.189 -12.996 9.850 1.00 86.56 132 LEU A CA 1
ATOM 1084 C C . LEU A 1 132 ? -2.165 -12.873 8.682 1.00 86.56 132 LEU A C 1
ATOM 1086 O O . LEU A 1 132 ? -3.114 -12.086 8.732 1.00 86.56 132 LEU A O 1
ATOM 1090 N N . ARG A 1 133 ? -1.953 -13.664 7.627 1.00 84.75 133 ARG A N 1
ATOM 1091 C CA . ARG A 1 133 ? -2.889 -13.759 6.499 1.00 84.75 133 ARG A CA 1
ATOM 1092 C C . ARG A 1 133 ? -3.520 -15.137 6.438 1.00 84.75 133 ARG A C 1
ATOM 1094 O O . ARG A 1 133 ? -2.840 -16.124 6.153 1.00 84.75 133 ARG A O 1
ATOM 1101 N N . PHE A 1 134 ? -4.834 -15.178 6.605 1.00 87.50 134 PHE A N 1
ATOM 1102 C CA . PHE A 1 134 ? -5.624 -16.399 6.526 1.00 87.50 134 PHE A CA 1
ATOM 1103 C C . PHE A 1 134 ? -6.357 -16.488 5.187 1.00 87.50 134 PHE A C 1
ATOM 1105 O O . PHE A 1 134 ? -6.913 -15.501 4.710 1.00 87.50 134 PHE A O 1
ATOM 1112 N N . GLU A 1 135 ? -6.369 -17.673 4.588 1.00 87.12 135 GLU A N 1
ATOM 1113 C CA . GLU A 1 135 ? -7.171 -17.987 3.407 1.00 87.12 135 GLU A CA 1
ATOM 1114 C C . GLU A 1 135 ? -8.164 -19.103 3.747 1.00 87.12 135 GLU A C 1
ATOM 1116 O O . GLU A 1 135 ? -7.831 -20.073 4.431 1.00 87.12 135 GLU A O 1
ATOM 1121 N N . HIS A 1 136 ? -9.389 -18.966 3.246 1.00 86.44 136 HIS A N 1
ATOM 1122 C CA . HIS A 1 136 ? -10.453 -19.949 3.398 1.00 86.44 136 HIS A CA 1
ATOM 1123 C C . HIS A 1 136 ? -11.094 -20.211 2.036 1.00 86.44 136 HIS A C 1
ATOM 1125 O O . HIS A 1 136 ? -11.448 -19.280 1.312 1.00 86.44 136 HIS A O 1
ATOM 1131 N N . MET A 1 137 ? -11.241 -21.487 1.681 1.00 82.38 137 MET A N 1
ATOM 1132 C CA . MET A 1 137 ? -11.959 -21.885 0.473 1.00 82.38 137 MET A CA 1
ATOM 1133 C C . MET A 1 137 ? -13.425 -22.125 0.814 1.00 82.38 137 MET A C 1
ATOM 1135 O O . MET A 1 137 ? -13.734 -23.024 1.593 1.00 82.38 137 MET A O 1
ATOM 1139 N N . ILE A 1 138 ? -14.317 -21.365 0.174 1.00 82.81 138 ILE A N 1
ATOM 1140 C CA . ILE A 1 138 ? -15.768 -21.534 0.312 1.00 82.81 138 ILE A CA 1
ATOM 1141 C C . ILE A 1 138 ? -16.131 -23.006 0.057 1.00 82.81 138 ILE A C 1
ATOM 1143 O O . ILE A 1 138 ? -15.759 -23.577 -0.969 1.00 82.81 138 ILE A O 1
ATOM 1147 N N . GLY A 1 139 ? -16.837 -23.623 1.007 1.00 85.44 139 GLY A N 1
ATOM 1148 C CA . GLY A 1 139 ? -17.230 -25.036 0.951 1.00 85.44 139 GLY A CA 1
ATOM 1149 C C . GLY A 1 139 ? -16.232 -26.022 1.573 1.00 85.44 139 GLY A C 1
ATOM 1150 O O . GLY A 1 139 ? -16.486 -27.224 1.551 1.00 85.44 139 GLY A O 1
ATOM 1151 N N . LYS A 1 140 ? -15.119 -25.554 2.152 1.00 84.19 140 LYS A N 1
ATOM 1152 C CA . LYS A 1 140 ? -14.188 -26.378 2.942 1.00 84.19 140 LYS A CA 1
ATOM 1153 C C . LYS A 1 140 ? -14.015 -25.787 4.333 1.00 84.19 140 LYS A C 1
ATOM 1155 O O . LYS A 1 140 ? -13.669 -24.627 4.439 1.00 84.19 140 LYS A O 1
ATOM 1160 N N . ASN A 1 141 ? -14.115 -26.585 5.392 1.00 83.00 141 ASN A N 1
ATOM 1161 C CA . ASN A 1 141 ? -13.909 -26.118 6.777 1.00 83.00 141 ASN A CA 1
ATOM 1162 C C . ASN A 1 141 ? -12.429 -25.885 7.160 1.00 83.00 141 ASN A C 1
ATOM 1164 O O . ASN A 1 141 ? -12.091 -25.873 8.338 1.00 83.00 141 ASN A O 1
ATOM 1168 N N . ASP A 1 142 ? -11.540 -25.730 6.180 1.00 85.25 142 ASP A N 1
ATOM 1169 C CA . ASP A 1 142 ? -10.103 -25.534 6.387 1.00 85.25 142 ASP A CA 1
ATOM 1170 C C . ASP A 1 142 ? -9.775 -24.030 6.327 1.00 85.25 142 ASP A C 1
ATOM 1172 O O . ASP A 1 142 ? -10.249 -23.317 5.432 1.00 85.25 142 ASP A O 1
ATOM 1176 N N . ILE A 1 143 ? -8.985 -23.549 7.288 1.00 86.62 143 ILE A N 1
ATOM 1177 C CA . ILE A 1 143 ? -8.443 -22.187 7.341 1.00 86.62 143 ILE A CA 1
ATOM 1178 C C . ILE A 1 143 ? -6.926 -22.317 7.295 1.00 86.62 143 ILE A C 1
ATOM 1180 O O . ILE A 1 143 ? -6.320 -22.937 8.166 1.00 86.62 143 ILE A O 1
ATOM 1184 N N . ARG A 1 144 ? -6.303 -21.701 6.292 1.00 85.06 144 ARG A N 1
ATOM 1185 C CA . ARG A 1 144 ? -4.859 -21.800 6.069 1.00 85.06 144 ARG A CA 1
ATOM 1186 C C . ARG A 1 144 ? -4.176 -20.491 6.404 1.00 85.06 144 ARG A C 1
ATOM 1188 O O . ARG A 1 144 ? -4.518 -19.459 5.831 1.00 85.06 144 ARG A O 1
ATOM 1195 N N . LEU A 1 145 ? -3.173 -20.540 7.275 1.00 84.69 145 LEU A N 1
ATOM 1196 C CA . LEU A 1 145 ? -2.215 -19.449 7.426 1.00 84.69 145 LEU A CA 1
ATOM 1197 C C . LEU A 1 145 ? -1.284 -19.454 6.208 1.00 84.69 145 LEU A C 1
ATOM 1199 O O . LEU A 1 145 ? -0.627 -20.450 5.919 1.00 84.69 145 LEU A O 1
ATOM 1203 N N . THR A 1 146 ? -1.264 -18.356 5.462 1.00 78.31 146 THR A N 1
ATOM 1204 C CA . THR A 1 146 ? -0.512 -18.240 4.199 1.00 78.31 146 THR A CA 1
ATOM 1205 C C . THR A 1 146 ? 0.602 -17.203 4.249 1.00 78.31 146 THR A C 1
ATOM 1207 O O . THR A 1 146 ? 1.402 -17.123 3.317 1.00 78.31 146 THR A O 1
ATOM 1210 N N . LYS A 1 147 ? 0.637 -16.387 5.306 1.00 70.75 147 LYS A N 1
ATOM 1211 C CA . LYS A 1 147 ? 1.696 -15.422 5.599 1.00 70.75 147 LYS A CA 1
ATOM 1212 C C . LYS A 1 147 ? 1.722 -15.158 7.105 1.00 70.75 147 LYS A C 1
ATOM 1214 O O . LYS A 1 147 ? 0.647 -14.996 7.682 1.00 70.75 147 LYS A O 1
ATOM 1219 N N . GLU A 1 148 ? 2.919 -15.113 7.674 1.00 60.44 148 GLU A N 1
ATOM 1220 C CA . GLU A 1 148 ? 3.238 -14.769 9.067 1.00 60.44 148 GLU A CA 1
ATOM 1221 C C . GLU A 1 148 ? 4.374 -13.739 9.081 1.00 60.44 148 GLU A C 1
ATOM 1223 O O . GLU A 1 148 ? 5.222 -13.809 8.153 1.00 60.44 148 GLU A O 1
#

Secondary structure (DSSP, 8-state):
-TT--EEEE-SSS-EEEE-TTS-HHHHHHHHHHHHHHHHTT-SS---EES----SSHHHHHHHHHHHHHHHHHHS-HHHHHHHHHHHHH-SS--HHHHHHHHHHTT--HHHHHHHHHHHHHHHH--------EEEE-TT---EEEEE-

Foldseek 3Di:
DPQKAWFWADDVVTDIGGDPPDDPQSVLLSVQLQVLCVVVVPPDDDGIPPDDDDPDPVSVVSSVSSLLSSLCVLDPLVVVLVLVVVCVPDPDDDPVSVVVVCVVSVHDPVSVLVSCQVRCCPRVVCNDDADWDWDDDPPDPDIDTPG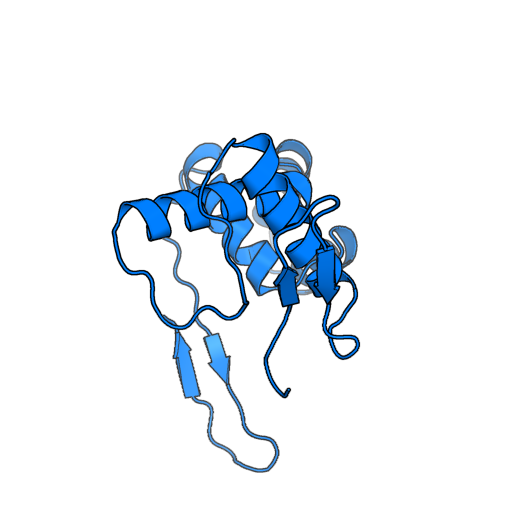D

Radius of gyration: 17.24 Å; chains: 1; bounding box: 36×40×53 Å

Sequence (148 aa):
MSGQRFIFLPGKPPQLLLNDQLNPSQHVYSIVLQIGYSELKIGKHLRTSPWKKFGSFEEVMDNFRASYFAGALMINRFQAEKEIQELFQSKTWDGEAILKLLKHHEVTPETFLHRLSQILPGLFKINELHFLRFEHMIGKNDIRLTKE